Protein AF-A0A8K0G453-F1 (afdb_monomer_lite)

pLDDT: mean 75.61, std 11.07, range [51.28, 89.5]

InterPro domains:
  IPR029526 PiggyBac transposable element-derived protein [PF13843] (15-76)

Foldseek 3Di:
DVPVVVVVVVLCVVQVVDDPLLSVQCVVCVVVFPVPDEAEDEQVNDDPVSCVVSVVSVHWYKYFHDQPPPPDDVPDDRGMDTD

Sequence (83 aa):
MQENARKDVEVSKKYKNLGLGARVVLQLTEQEWEKYGIVFFDNYFTLLLLLEKLKVEKTLACGTIRQDMKSCPKHMAPDIMYL

Structure (mmCIF, N/CA/C/O backbone):
data_AF-A0A8K0G453-F1
#
_entry.id   AF-A0A8K0G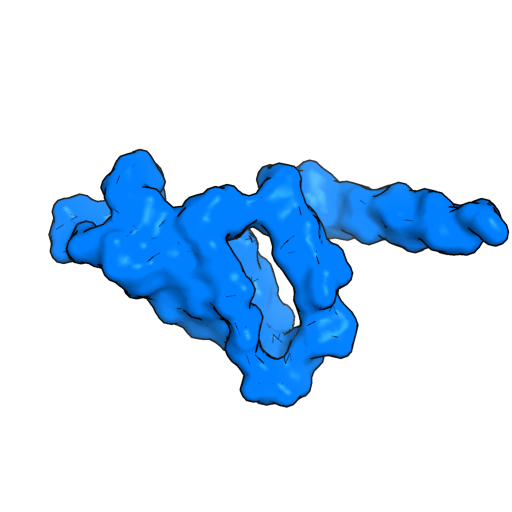453-F1
#
loop_
_atom_site.group_PDB
_atom_site.id
_atom_site.type_symbol
_atom_site.label_atom_id
_atom_site.label_alt_id
_atom_site.label_comp_id
_atom_site.label_asym_id
_atom_site.label_entity_id
_atom_site.label_seq_id
_atom_site.pdbx_PDB_ins_code
_atom_site.Cartn_x
_atom_site.Cartn_y
_atom_site.Cartn_z
_atom_site.occupancy
_atom_site.B_iso_or_equiv
_atom_site.auth_seq_id
_atom_site.auth_comp_id
_atom_site.auth_asym_id
_atom_site.auth_atom_id
_atom_site.pdbx_PDB_model_num
ATOM 1 N N . MET A 1 1 ? -27.219 -12.470 -4.981 1.00 51.28 1 MET A N 1
ATOM 2 C CA . MET A 1 1 ? -26.256 -12.429 -6.113 1.00 51.28 1 MET A CA 1
ATOM 3 C C . MET A 1 1 ? -25.985 -11.016 -6.651 1.00 51.28 1 MET A C 1
ATOM 5 O O . MET A 1 1 ? -24.854 -10.770 -7.034 1.00 51.28 1 MET A O 1
ATOM 9 N N . GLN A 1 2 ? -26.940 -10.070 -6.660 1.00 54.91 2 GLN A N 1
ATOM 10 C CA . GLN A 1 2 ? -26.715 -8.710 -7.210 1.00 54.91 2 GLN A CA 1
ATOM 11 C C . GLN A 1 2 ? -25.857 -7.767 -6.335 1.00 54.91 2 GLN A C 1
ATOM 13 O O . GLN A 1 2 ? -25.340 -6.772 -6.834 1.00 54.91 2 GLN A O 1
ATOM 18 N N . GLU A 1 3 ? -25.698 -8.060 -5.044 1.00 57.09 3 GLU A N 1
ATOM 19 C CA . GLU A 1 3 ? -25.043 -7.162 -4.081 1.00 57.09 3 GLU A CA 1
ATOM 20 C C . GLU A 1 3 ? -23.507 -7.177 -4.171 1.00 57.09 3 GLU A C 1
ATOM 22 O O . GLU A 1 3 ? -22.881 -6.122 -4.080 1.00 57.09 3 GLU A O 1
ATOM 27 N N . ASN A 1 4 ? -22.906 -8.337 -4.468 1.00 58.25 4 ASN A N 1
ATOM 28 C CA . ASN A 1 4 ? -21.462 -8.445 -4.719 1.00 58.25 4 ASN A CA 1
ATOM 29 C C . ASN A 1 4 ? -21.055 -7.687 -5.986 1.00 58.25 4 ASN A C 1
ATOM 31 O O . ASN A 1 4 ? -20.165 -6.849 -5.931 1.00 58.25 4 ASN A O 1
ATOM 35 N N . ALA A 1 5 ? -21.791 -7.866 -7.088 1.00 58.53 5 ALA A N 1
ATOM 36 C CA . ALA A 1 5 ? -21.490 -7.183 -8.347 1.00 58.53 5 ALA A CA 1
ATOM 37 C C . ALA A 1 5 ? -21.549 -5.647 -8.228 1.00 58.53 5 ALA A C 1
ATOM 39 O O . ALA A 1 5 ? -20.793 -4.943 -8.894 1.00 58.53 5 ALA A O 1
ATOM 40 N N . ARG A 1 6 ? -22.426 -5.104 -7.369 1.00 61.03 6 ARG A N 1
ATOM 41 C CA . ARG A 1 6 ? -22.481 -3.657 -7.100 1.00 61.03 6 ARG A CA 1
ATOM 42 C C . ARG A 1 6 ? -21.255 -3.171 -6.328 1.00 61.03 6 ARG A C 1
ATOM 44 O O . ARG A 1 6 ? -20.668 -2.174 -6.741 1.00 61.03 6 ARG A O 1
ATOM 51 N N . LYS A 1 7 ? -20.839 -3.894 -5.281 1.00 60.34 7 LYS A N 1
ATOM 52 C CA . LYS A 1 7 ? -19.604 -3.596 -4.537 1.00 60.34 7 LYS A CA 1
ATOM 53 C C . LYS A 1 7 ? -18.373 -3.680 -5.440 1.00 60.34 7 LYS A C 1
ATOM 55 O O . LYS A 1 7 ? -17.564 -2.759 -5.442 1.00 60.34 7 LYS A O 1
ATOM 60 N N . ASP A 1 8 ? -18.278 -4.701 -6.286 1.00 61.34 8 ASP A N 1
ATOM 61 C CA . ASP A 1 8 ? -17.153 -4.870 -7.215 1.00 61.34 8 ASP A CA 1
ATOM 62 C C . ASP A 1 8 ? -17.046 -3.702 -8.212 1.00 61.34 8 ASP A C 1
ATOM 64 O O . ASP A 1 8 ? -15.957 -3.186 -8.480 1.00 61.34 8 ASP A O 1
ATOM 68 N N . VAL A 1 9 ? -18.186 -3.229 -8.731 1.00 62.50 9 VAL A N 1
ATOM 69 C CA . VAL A 1 9 ? -18.255 -2.078 -9.648 1.00 62.50 9 VAL A CA 1
ATOM 70 C C . VAL A 1 9 ? -17.920 -0.760 -8.943 1.00 62.50 9 VAL A C 1
ATOM 72 O O . VAL A 1 9 ? -17.278 0.110 -9.534 1.00 62.50 9 VAL A O 1
ATOM 75 N N . GLU A 1 10 ? -18.339 -0.585 -7.695 1.00 63.91 10 GLU A N 1
ATOM 76 C CA . GLU A 1 10 ? -18.083 0.629 -6.918 1.00 63.91 10 GLU A CA 1
ATOM 77 C C . GLU A 1 10 ? -16.614 0.732 -6.484 1.00 63.91 10 GLU A C 1
ATOM 79 O O . GLU A 1 10 ? -15.980 1.776 -6.659 1.00 63.91 10 GLU A O 1
ATOM 84 N N . VAL A 1 11 ? -16.015 -0.378 -6.051 1.00 61.00 11 VAL A N 1
ATOM 85 C CA . VAL A 1 11 ? -14.592 -0.424 -5.696 1.00 61.00 11 VAL A CA 1
ATOM 86 C C . VAL A 1 11 ? -13.697 -0.313 -6.941 1.00 61.00 11 VAL A C 1
ATOM 88 O O . VAL A 1 11 ? -12.670 0.370 -6.915 1.00 61.00 11 VAL A O 1
ATOM 91 N N . SER A 1 12 ? -14.133 -0.863 -8.081 1.00 65.12 12 SER A N 1
ATOM 92 C CA . SER A 1 12 ? -13.513 -0.621 -9.395 1.00 65.12 12 SER A CA 1
ATOM 93 C C . SER A 1 12 ? -13.450 0.873 -9.750 1.00 65.12 12 SER A C 1
ATOM 95 O O . SER A 1 12 ? -12.453 1.342 -10.307 1.00 65.12 12 SER A O 1
ATOM 97 N N . LYS A 1 13 ? -14.471 1.659 -9.377 1.00 71.31 13 LYS A N 1
ATOM 98 C CA . LYS A 1 13 ? -14.455 3.119 -9.559 1.00 71.31 13 LYS A CA 1
ATOM 99 C C . LYS A 1 13 ? -13.518 3.821 -8.576 1.00 71.31 13 LYS A C 1
ATOM 101 O O . LYS A 1 13 ? -12.841 4.761 -8.989 1.00 71.31 13 LYS A O 1
ATOM 106 N N . LYS A 1 14 ? -13.437 3.359 -7.322 1.00 76.12 14 LYS A N 1
ATOM 107 C CA . LYS A 1 14 ? -12.609 3.966 -6.263 1.00 76.12 14 LYS A CA 1
ATOM 108 C C . LYS A 1 14 ? -11.124 4.049 -6.635 1.00 76.12 14 LYS A C 1
ATOM 110 O O . LYS A 1 14 ? -10.473 5.052 -6.355 1.00 76.12 14 LYS A O 1
ATOM 115 N N . TYR A 1 15 ? -10.607 3.032 -7.322 1.00 79.69 15 TYR A N 1
ATOM 116 C CA . TYR A 1 15 ? -9.190 2.933 -7.695 1.00 79.69 15 TYR A CA 1
ATOM 117 C C . TYR A 1 15 ? -8.959 2.958 -9.209 1.00 79.69 15 TYR A C 1
ATOM 119 O O . TYR A 1 15 ? -7.930 2.492 -9.696 1.00 79.69 15 TYR A O 1
ATOM 127 N N . LYS A 1 16 ? -9.907 3.502 -9.983 1.00 75.75 16 LYS A N 1
ATOM 128 C CA . LYS A 1 16 ? -9.909 3.422 -11.454 1.00 75.75 16 LYS A CA 1
ATOM 129 C C . LYS A 1 16 ? -8.653 4.009 -12.113 1.00 75.75 16 LYS A C 1
ATOM 131 O O . LYS A 1 16 ? -8.253 3.538 -13.175 1.00 75.75 16 LYS A O 1
ATOM 136 N N . ASN A 1 17 ? -8.020 4.984 -11.458 1.00 79.81 17 ASN A N 1
ATOM 137 C CA . ASN A 1 17 ? -6.803 5.658 -11.928 1.00 79.81 17 ASN A CA 1
ATOM 138 C C . ASN A 1 17 ? -5.511 4.875 -11.632 1.00 79.81 17 ASN A C 1
ATOM 140 O O . ASN A 1 17 ? -4.437 5.285 -12.062 1.00 79.81 17 ASN A O 1
ATOM 144 N N . LEU A 1 18 ? -5.598 3.760 -10.903 1.00 80.12 18 LEU A N 1
ATOM 145 C CA . LEU A 1 18 ? -4.467 2.890 -10.596 1.00 80.12 18 LEU A CA 1
ATOM 146 C C . LEU A 1 18 ? -4.422 1.691 -11.551 1.00 80.12 18 LEU A C 1
ATOM 148 O O . LEU A 1 18 ? -5.448 1.245 -12.075 1.00 80.12 18 LEU A O 1
ATOM 152 N N . GLY A 1 19 ? -3.217 1.157 -11.767 1.00 81.25 19 GLY A N 1
ATOM 153 C CA . GLY A 1 19 ? -3.003 -0.056 -12.559 1.00 81.25 19 GLY A CA 1
ATOM 154 C C . GLY A 1 19 ? -3.698 -1.281 -11.955 1.00 81.25 19 GLY A C 1
ATOM 155 O O . GLY A 1 19 ? -4.014 -1.306 -10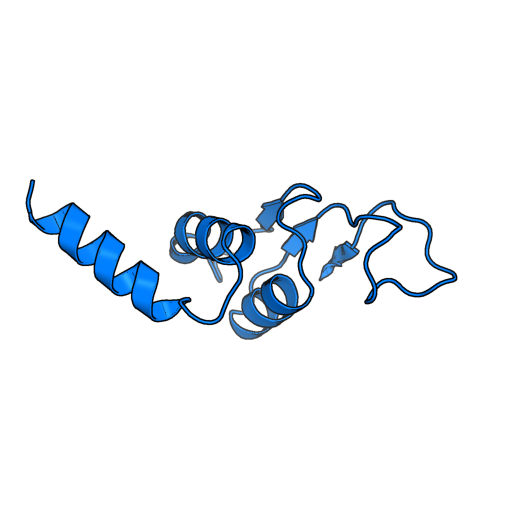.767 1.00 81.25 19 GLY A O 1
ATOM 156 N N . LEU A 1 20 ? -3.925 -2.315 -12.775 1.00 83.00 20 LEU A N 1
ATOM 157 C CA . LEU A 1 20 ? -4.671 -3.517 -12.374 1.00 83.00 20 LEU A CA 1
ATOM 158 C C . LEU A 1 20 ? -4.123 -4.150 -11.088 1.00 83.00 20 LEU A C 1
ATOM 160 O O . LEU A 1 20 ? -4.901 -4.416 -10.178 1.00 83.00 20 LEU A O 1
ATOM 164 N N . GLY A 1 21 ? -2.802 -4.326 -10.998 1.00 82.56 21 GLY A N 1
ATOM 165 C CA . GLY A 1 21 ? -2.165 -4.912 -9.820 1.00 82.56 21 GLY A CA 1
ATOM 166 C C . GLY A 1 21 ? -2.440 -4.116 -8.541 1.00 82.56 21 GLY A C 1
ATOM 167 O O . GLY A 1 21 ? -2.901 -4.678 -7.551 1.00 82.56 21 GLY A O 1
ATOM 168 N N . ALA A 1 22 ? -2.262 -2.794 -8.584 1.00 84.00 22 ALA A N 1
ATOM 169 C CA . ALA A 1 22 ? -2.537 -1.930 -7.440 1.00 84.00 22 ALA A CA 1
ATOM 170 C C . ALA A 1 22 ? -4.008 -2.004 -6.998 1.00 84.00 22 ALA A C 1
ATOM 172 O O . ALA A 1 22 ? -4.283 -2.074 -5.805 1.00 84.00 22 ALA A O 1
ATOM 173 N N . ARG A 1 23 ? -4.961 -2.054 -7.940 1.00 87.75 23 ARG A N 1
ATOM 174 C CA . ARG A 1 23 ? -6.388 -2.197 -7.602 1.00 87.75 23 ARG A CA 1
ATOM 175 C C . ARG A 1 23 ? -6.678 -3.488 -6.845 1.00 87.75 23 ARG A C 1
ATOM 177 O O . ARG A 1 23 ? -7.391 -3.439 -5.851 1.00 87.75 23 ARG A O 1
ATOM 184 N N . VAL A 1 24 ? -6.111 -4.607 -7.296 1.00 87.25 24 VAL A N 1
ATOM 185 C CA . VAL A 1 24 ? -6.300 -5.915 -6.652 1.00 87.25 24 VAL A CA 1
ATOM 186 C C . VAL A 1 24 ? -5.759 -5.899 -5.223 1.00 87.25 24 VAL A C 1
ATOM 188 O O . VAL A 1 24 ? -6.468 -6.304 -4.307 1.00 87.25 24 VAL A O 1
ATOM 191 N N . VAL A 1 25 ? -4.547 -5.376 -5.006 1.00 88.06 25 VAL A N 1
ATOM 192 C CA . VAL A 1 25 ? -3.970 -5.297 -3.652 1.00 88.06 25 VAL A CA 1
ATOM 193 C C . VAL A 1 25 ? -4.830 -4.431 -2.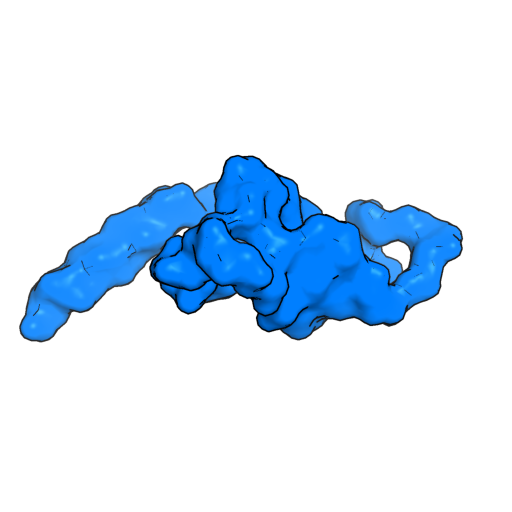738 1.00 88.06 25 VAL A C 1
ATOM 195 O O . VAL A 1 25 ? -5.150 -4.853 -1.629 1.00 88.06 25 VAL A O 1
ATOM 198 N N . LEU A 1 26 ? -5.253 -3.248 -3.194 1.00 89.00 26 LEU A N 1
ATOM 199 C CA . LEU A 1 26 ? -6.075 -2.360 -2.372 1.00 89.00 26 LEU A CA 1
ATOM 200 C C . LEU A 1 26 ? -7.421 -3.012 -2.026 1.00 89.00 26 LEU A C 1
ATOM 202 O O . LEU A 1 26 ? -7.813 -3.000 -0.869 1.00 89.00 26 LEU A O 1
ATOM 206 N N . GLN A 1 27 ? -8.071 -3.666 -2.991 1.00 88.06 27 GLN A N 1
ATOM 207 C CA . GLN A 1 27 ? -9.329 -4.391 -2.774 1.00 88.06 27 GLN A CA 1
ATOM 208 C C . GLN A 1 27 ? -9.225 -5.496 -1.725 1.00 88.06 27 GLN A C 1
ATOM 210 O O . GLN A 1 27 ? -10.128 -5.654 -0.909 1.00 88.06 27 GLN A O 1
ATOM 215 N N . LEU A 1 28 ? -8.140 -6.270 -1.756 1.00 88.62 28 LEU A N 1
ATOM 216 C CA . LEU A 1 28 ? -7.953 -7.393 -0.841 1.00 88.62 28 LEU A CA 1
ATOM 217 C C . LEU A 1 28 ? -7.548 -6.952 0.567 1.00 88.62 28 LEU A C 1
ATOM 219 O O . LEU A 1 28 ? -7.780 -7.686 1.521 1.00 88.62 28 LEU A O 1
ATOM 223 N N . THR A 1 29 ? -6.921 -5.782 0.693 1.00 88.81 29 THR A N 1
ATOM 224 C CA . THR A 1 29 ? -6.268 -5.362 1.942 1.00 88.81 29 THR A CA 1
ATOM 225 C C . THR A 1 29 ? -7.010 -4.252 2.667 1.00 88.81 29 THR A C 1
ATOM 227 O O . THR A 1 29 ? -6.774 -4.075 3.854 1.00 88.81 29 THR A O 1
ATOM 230 N N . GLU A 1 30 ? -7.931 -3.548 2.002 1.00 89.50 30 GLU A N 1
ATOM 231 C CA . GLU A 1 30 ? -8.662 -2.395 2.545 1.00 89.50 30 GLU A CA 1
ATOM 232 C C . GLU A 1 30 ? -9.314 -2.663 3.905 1.00 89.50 30 GLU A C 1
ATOM 234 O O . GLU A 1 30 ? -9.295 -1.809 4.786 1.00 89.50 30 GLU A O 1
ATOM 239 N N . GLN A 1 31 ? -9.855 -3.864 4.106 1.00 88.12 31 GLN A N 1
ATOM 240 C CA . GLN A 1 31 ? -10.499 -4.230 5.368 1.00 88.12 31 GLN A CA 1
ATOM 241 C C . GLN A 1 31 ? -9.514 -4.411 6.529 1.00 88.12 31 GLN A C 1
ATOM 243 O O . GLN A 1 31 ? -9.942 -4.427 7.681 1.00 88.12 31 GLN A O 1
ATOM 248 N N . GLU A 1 32 ? -8.221 -4.539 6.239 1.00 86.56 32 GLU A N 1
ATOM 249 C CA . GLU A 1 32 ? -7.142 -4.805 7.194 1.00 86.56 32 GLU A CA 1
ATOM 250 C C . GLU A 1 32 ? -6.218 -3.597 7.417 1.00 86.56 32 GLU A C 1
ATOM 252 O O . GLU A 1 32 ? -5.253 -3.684 8.179 1.00 86.56 32 GLU A O 1
ATOM 257 N N . TRP A 1 33 ? -6.513 -2.457 6.789 1.00 89.31 33 TRP A N 1
ATOM 258 C CA . TRP A 1 33 ? -5.755 -1.220 6.977 1.00 89.31 33 TRP A CA 1
ATOM 259 C C . TRP A 1 33 ? -5.891 -0.663 8.397 1.00 89.31 33 TRP A C 1
ATOM 261 O O . TRP A 1 33 ? -6.869 -0.922 9.095 1.00 89.31 33 TRP A O 1
ATOM 271 N N . GLU A 1 34 ? -4.875 0.086 8.831 1.00 83.38 34 GLU A N 1
ATOM 272 C CA . GLU A 1 34 ? -4.761 0.699 10.169 1.00 83.38 34 GLU A CA 1
ATOM 273 C C . GLU A 1 34 ? -4.777 -0.282 11.368 1.00 83.38 34 GLU A C 1
ATOM 275 O O . GLU A 1 34 ? -4.695 0.145 12.518 1.00 83.38 34 GLU A O 1
ATOM 280 N N . LYS A 1 35 ? -4.801 -1.604 11.142 1.00 84.75 35 LYS A N 1
ATOM 281 C CA . LYS A 1 35 ? -4.801 -2.635 12.203 1.00 84.75 35 LYS A CA 1
ATOM 282 C C . LYS A 1 35 ? -3.401 -3.082 12.652 1.00 84.75 35 LYS A C 1
ATOM 284 O O . LYS A 1 35 ? -3.234 -4.210 13.108 1.00 84.75 35 LYS A O 1
ATOM 289 N N . TYR A 1 36 ? -2.384 -2.230 12.505 1.00 76.88 36 TYR A N 1
ATOM 290 C CA . TYR A 1 36 ? -0.968 -2.548 12.783 1.00 76.88 36 TYR A CA 1
ATOM 291 C C . TYR A 1 36 ? -0.382 -3.715 11.957 1.00 76.88 36 TYR A C 1
ATOM 293 O O . TYR A 1 36 ? 0.681 -4.239 12.287 1.00 76.88 36 TYR A O 1
ATOM 301 N N . GLY A 1 37 ? -1.058 -4.123 10.879 1.00 79.69 37 GLY A N 1
ATOM 302 C CA . GLY A 1 37 ? -0.577 -5.144 9.950 1.00 79.69 37 GLY A CA 1
ATOM 303 C C . GLY A 1 37 ? 0.426 -4.596 8.933 1.00 79.69 37 GLY A C 1
ATOM 304 O O . GLY A 1 37 ? 0.438 -3.402 8.631 1.00 79.69 37 GLY A O 1
ATOM 305 N N . ILE A 1 38 ? 1.249 -5.492 8.382 1.00 86.00 38 ILE A N 1
ATOM 306 C CA . ILE A 1 38 ? 2.125 -5.204 7.241 1.00 86.00 38 ILE A CA 1
ATOM 307 C C . ILE A 1 38 ? 1.573 -5.955 6.035 1.00 86.00 38 ILE A C 1
ATOM 309 O O . ILE A 1 38 ? 1.394 -7.174 6.081 1.00 86.00 38 ILE A O 1
ATOM 313 N N . VAL A 1 39 ? 1.311 -5.233 4.951 1.00 87.12 39 VAL A N 1
ATOM 314 C CA . VAL A 1 39 ? 0.879 -5.833 3.692 1.00 87.12 39 VAL A CA 1
ATOM 315 C C . VAL A 1 39 ? 2.112 -6.262 2.902 1.00 87.12 39 VAL A C 1
ATOM 317 O O . VAL A 1 39 ? 2.922 -5.423 2.513 1.00 87.12 39 VAL A O 1
ATOM 320 N N . PHE A 1 40 ? 2.230 -7.563 2.636 1.00 84.56 40 PHE A N 1
ATOM 321 C CA . PHE A 1 40 ? 3.281 -8.122 1.785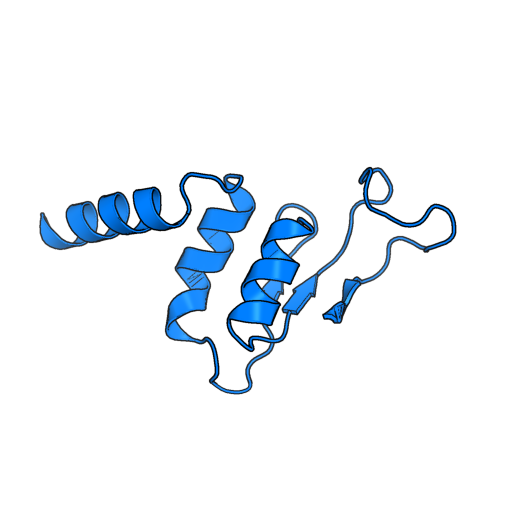 1.00 84.56 40 PHE A CA 1
ATOM 322 C C . PHE A 1 40 ? 2.739 -8.436 0.389 1.00 84.56 40 PHE A C 1
ATOM 324 O O . PHE A 1 40 ? 1.691 -9.072 0.262 1.00 84.56 40 PHE A O 1
ATOM 331 N N . PHE A 1 41 ? 3.446 -8.022 -0.662 1.00 84.69 41 PHE A N 1
ATOM 332 C CA . PHE A 1 41 ? 3.086 -8.337 -2.049 1.00 84.69 41 PHE A CA 1
ATOM 333 C C . PHE A 1 41 ? 4.309 -8.562 -2.944 1.00 84.69 41 PHE A C 1
ATOM 335 O O . PHE A 1 41 ? 5.401 -8.059 -2.690 1.00 84.69 41 PHE A O 1
ATOM 342 N N . ASP A 1 42 ? 4.108 -9.342 -4.005 1.00 77.50 42 ASP A N 1
ATOM 343 C CA . ASP A 1 42 ? 5.155 -9.697 -4.966 1.00 77.50 42 ASP A CA 1
ATOM 344 C C . ASP A 1 42 ? 5.386 -8.591 -6.020 1.00 77.50 42 ASP A C 1
ATOM 346 O O . ASP A 1 42 ? 4.535 -7.724 -6.246 1.00 77.50 42 ASP A O 1
ATOM 350 N N . ASN A 1 43 ? 6.522 -8.663 -6.715 1.00 69.31 43 ASN A N 1
ATOM 351 C CA . ASN A 1 43 ? 7.071 -7.694 -7.670 1.00 69.31 43 ASN A CA 1
ATOM 352 C C . ASN A 1 43 ? 6.132 -7.271 -8.808 1.00 69.31 43 ASN A C 1
ATOM 354 O O . ASN A 1 43 ? 6.328 -6.213 -9.409 1.00 69.31 43 ASN A O 1
ATOM 358 N N . TYR A 1 44 ? 5.114 -8.076 -9.106 1.00 66.69 44 TYR A N 1
ATOM 359 C CA . TYR A 1 44 ? 4.095 -7.782 -10.103 1.00 66.69 44 TYR A CA 1
ATOM 360 C C . TYR A 1 44 ? 3.170 -6.638 -9.663 1.00 66.69 44 TYR A C 1
ATOM 362 O O . TYR A 1 44 ? 2.646 -5.893 -10.493 1.00 66.69 44 TYR A O 1
ATOM 370 N N . PHE A 1 45 ? 2.976 -6.488 -8.354 1.00 63.47 45 PHE A N 1
ATOM 371 C CA . PHE A 1 45 ? 2.047 -5.531 -7.764 1.00 63.47 45 PHE A CA 1
ATOM 372 C C . PHE A 1 45 ? 2.743 -4.268 -7.250 1.00 63.47 45 PHE A C 1
ATOM 374 O O . PHE A 1 45 ? 2.085 -3.244 -7.056 1.00 63.47 45 PHE A O 1
ATOM 381 N N . THR A 1 46 ? 4.064 -4.320 -7.070 1.00 64.31 46 THR A N 1
ATOM 382 C CA . THR A 1 46 ? 4.863 -3.224 -6.525 1.00 64.31 46 THR A CA 1
ATOM 383 C C . THR A 1 46 ? 4.939 -2.063 -7.514 1.00 64.31 46 THR A C 1
ATOM 385 O O . THR A 1 46 ? 5.709 -2.070 -8.470 1.00 64.31 46 THR A O 1
ATOM 388 N N . LEU A 1 47 ? 4.126 -1.037 -7.277 1.00 72.12 47 LEU A N 1
ATOM 389 C CA . LEU A 1 47 ? 4.181 0.256 -7.955 1.00 72.12 47 LEU A CA 1
ATOM 390 C C . LEU A 1 47 ? 4.329 1.348 -6.901 1.00 72.12 47 LEU A C 1
ATOM 392 O O . LEU A 1 47 ? 3.685 1.287 -5.856 1.00 72.12 47 LEU A O 1
ATOM 396 N N . LEU A 1 48 ? 5.112 2.386 -7.201 1.00 77.31 48 LEU A N 1
ATOM 397 C CA . LEU A 1 48 ? 5.315 3.511 -6.282 1.00 77.31 48 LEU A CA 1
ATOM 398 C C . LEU A 1 48 ? 3.980 4.121 -5.812 1.00 77.31 48 LEU A C 1
ATOM 400 O O . LEU A 1 48 ? 3.791 4.349 -4.624 1.00 77.31 48 LEU A O 1
ATOM 404 N N . LEU A 1 49 ? 3.013 4.263 -6.725 1.00 80.50 49 LEU A N 1
ATOM 405 C CA . LEU A 1 49 ? 1.674 4.783 -6.420 1.00 80.50 49 LEU A CA 1
ATOM 406 C C . LEU A 1 49 ? 0.882 3.908 -5.430 1.00 80.50 49 LEU A C 1
ATOM 408 O O . LEU A 1 49 ? 0.058 4.427 -4.680 1.00 80.50 49 LEU A O 1
ATOM 412 N N . LEU A 1 50 ? 1.101 2.587 -5.427 1.00 84.81 50 LEU A N 1
ATOM 413 C CA . LEU A 1 50 ? 0.468 1.680 -4.463 1.00 84.81 50 LEU A CA 1
ATOM 414 C C . LEU A 1 50 ? 1.026 1.930 -3.058 1.00 84.81 50 LEU A C 1
ATOM 416 O O . LEU A 1 50 ? 0.259 2.058 -2.107 1.00 84.81 50 LEU A O 1
ATOM 420 N N . LEU A 1 51 ? 2.349 2.048 -2.949 1.00 85.31 51 LEU A N 1
ATOM 421 C CA . LEU A 1 51 ? 3.039 2.324 -1.690 1.00 85.31 51 LEU A CA 1
ATOM 422 C C . LEU A 1 51 ? 2.660 3.701 -1.133 1.00 85.31 51 LEU A C 1
ATOM 424 O O . LEU A 1 51 ? 2.291 3.809 0.032 1.00 85.31 51 LEU A O 1
ATOM 428 N N . GLU A 1 52 ? 2.661 4.743 -1.967 1.00 85.62 52 GLU A N 1
ATOM 429 C CA . GLU A 1 52 ? 2.206 6.083 -1.574 1.00 85.62 52 GLU A CA 1
ATOM 430 C C . GLU A 1 52 ? 0.770 6.064 -1.047 1.00 85.62 52 GLU A C 1
ATOM 432 O O . GLU A 1 52 ? 0.472 6.701 -0.034 1.00 85.62 52 GLU A O 1
ATOM 437 N N . LYS A 1 53 ? -0.117 5.299 -1.695 1.00 87.56 53 LYS A N 1
ATOM 438 C CA . LYS A 1 53 ? -1.500 5.163 -1.245 1.00 87.56 53 LYS A CA 1
ATOM 439 C C . LYS A 1 53 ? -1.584 4.479 0.119 1.00 87.56 53 LYS A C 1
ATOM 441 O O . LYS A 1 53 ? -2.249 5.013 0.998 1.00 87.56 53 LYS A O 1
ATOM 446 N N . LEU A 1 54 ? -0.897 3.352 0.310 1.00 87.19 54 LEU A N 1
ATOM 447 C CA . LEU A 1 54 ? -0.879 2.629 1.590 1.00 87.19 54 LEU A CA 1
ATOM 448 C C . LEU A 1 54 ? -0.291 3.489 2.721 1.00 87.19 54 LEU A C 1
ATOM 450 O O . LEU A 1 54 ? -0.829 3.488 3.825 1.00 87.19 54 LEU A O 1
ATOM 454 N N . LYS A 1 55 ? 0.714 4.324 2.424 1.00 87.00 55 LYS A N 1
ATOM 455 C CA . LYS A 1 55 ? 1.264 5.305 3.374 1.00 87.00 55 LYS A CA 1
ATOM 456 C C . LYS A 1 55 ? 0.227 6.307 3.865 1.00 87.00 55 LYS A C 1
ATOM 458 O O . LYS A 1 55 ? 0.164 6.590 5.059 1.00 87.00 55 LYS A O 1
ATOM 463 N N . VAL A 1 56 ? -0.550 6.878 2.939 1.00 88.38 56 VAL A N 1
ATOM 464 C CA . VAL A 1 56 ? -1.619 7.839 3.260 1.00 88.38 56 VAL A CA 1
ATOM 465 C C . VAL A 1 56 ? -2.675 7.182 4.148 1.00 88.38 56 VAL A C 1
ATOM 467 O O . VAL A 1 56 ? -3.145 7.804 5.094 1.00 88.38 56 VAL A O 1
ATOM 470 N N . GLU A 1 57 ? -2.974 5.911 3.887 1.00 88.25 57 GLU A N 1
ATOM 471 C CA . GLU A 1 57 ? -3.915 5.081 4.651 1.00 88.25 57 GLU A CA 1
ATOM 472 C C . GLU A 1 57 ? -3.252 4.403 5.872 1.00 88.25 57 GLU A C 1
ATOM 474 O O . GLU A 1 57 ? -3.721 3.372 6.352 1.00 88.25 57 GLU A O 1
ATOM 479 N N . LYS A 1 58 ? -2.113 4.946 6.342 1.00 87.44 58 LYS A N 1
ATOM 480 C CA . LYS A 1 58 ? -1.356 4.515 7.536 1.00 87.44 58 LYS A CA 1
ATOM 481 C C . LYS A 1 58 ? -1.129 3.003 7.628 1.00 87.44 58 LYS A C 1
ATOM 483 O O . LYS A 1 58 ? -1.150 2.416 8.709 1.00 87.44 58 LYS A O 1
ATOM 488 N N . THR A 1 59 ? -0.901 2.377 6.484 1.00 89.38 59 THR A N 1
ATOM 489 C CA . THR A 1 59 ? -0.714 0.937 6.365 1.00 89.38 59 THR A CA 1
ATOM 490 C C . THR A 1 59 ? 0.704 0.657 5.898 1.00 89.38 59 THR A C 1
ATOM 492 O O . THR A 1 59 ? 1.127 1.145 4.850 1.00 89.38 59 THR A O 1
ATOM 495 N N . LEU A 1 60 ? 1.437 -0.124 6.693 1.00 86.69 60 LEU A N 1
ATOM 496 C CA . LEU A 1 60 ? 2.797 -0.536 6.361 1.00 86.69 60 LEU A CA 1
ATOM 497 C C . LEU A 1 60 ? 2.769 -1.530 5.206 1.00 86.69 60 LEU A C 1
ATOM 499 O O . LEU A 1 60 ? 1.896 -2.402 5.134 1.00 86.69 60 LEU A O 1
ATOM 503 N N . ALA A 1 61 ? 3.743 -1.412 4.314 1.00 86.81 61 ALA A N 1
ATOM 504 C CA . ALA A 1 61 ? 3.784 -2.212 3.105 1.00 86.81 61 ALA A CA 1
ATOM 505 C C . ALA A 1 61 ? 5.209 -2.648 2.774 1.00 86.81 61 ALA A C 1
ATOM 507 O O . ALA A 1 61 ? 6.169 -1.889 2.902 1.00 86.81 61 ALA A O 1
ATOM 508 N N . CYS A 1 62 ? 5.342 -3.885 2.311 1.00 84.31 62 CYS A N 1
ATOM 509 C CA . CYS A 1 62 ? 6.609 -4.449 1.886 1.00 84.31 62 CYS A CA 1
ATOM 510 C C . CYS A 1 62 ? 6.415 -5.266 0.611 1.00 84.31 62 CYS A C 1
ATOM 512 O O . CYS A 1 62 ? 5.459 -6.030 0.475 1.00 84.31 62 CYS A O 1
ATOM 514 N N . GLY A 1 63 ? 7.341 -5.120 -0.327 1.00 79.88 63 GLY A N 1
ATOM 515 C CA . GLY A 1 63 ? 7.328 -5.926 -1.533 1.00 79.88 63 GLY A CA 1
ATOM 516 C C . GLY A 1 63 ? 8.674 -5.966 -2.226 1.00 79.88 63 GLY A C 1
ATOM 517 O O . GLY A 1 63 ? 9.582 -5.179 -1.948 1.00 79.88 63 GLY A O 1
ATOM 518 N N . THR A 1 64 ? 8.800 -6.898 -3.158 1.00 78.69 64 THR A N 1
ATOM 519 C CA . THR A 1 64 ? 9.966 -6.983 -4.038 1.00 78.69 64 THR A CA 1
ATOM 520 C C . THR A 1 64 ? 9.800 -5.992 -5.189 1.00 78.69 64 THR A C 1
ATOM 522 O O . THR A 1 64 ? 8.684 -5.692 -5.616 1.00 78.69 64 THR A O 1
ATOM 525 N N . ILE A 1 65 ? 10.895 -5.427 -5.693 1.00 73.88 65 ILE A N 1
ATOM 526 C CA . ILE A 1 65 ? 10.867 -4.477 -6.814 1.00 73.88 65 ILE A CA 1
ATOM 527 C C . ILE A 1 65 ? 11.559 -5.072 -8.019 1.00 73.88 65 ILE A C 1
ATOM 529 O O . ILE A 1 65 ? 12.578 -5.748 -7.904 1.00 73.88 65 ILE A O 1
ATOM 533 N N . ARG A 1 66 ? 11.031 -4.778 -9.204 1.00 72.25 66 ARG A N 1
ATOM 534 C CA . ARG A 1 66 ? 11.746 -5.115 -10.425 1.00 72.25 66 ARG A CA 1
ATOM 535 C C . ARG A 1 66 ? 12.900 -4.145 -10.634 1.00 72.25 66 ARG A C 1
ATOM 537 O O . ARG 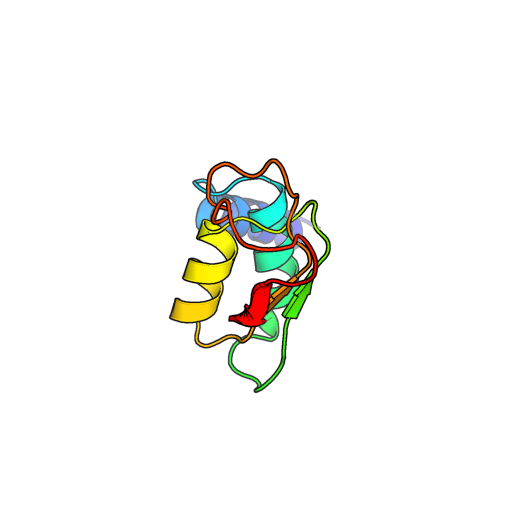A 1 66 ? 12.740 -2.930 -10.541 1.00 72.25 66 ARG A O 1
ATOM 544 N N . GLN A 1 67 ? 14.043 -4.711 -10.983 1.00 69.06 67 GLN A N 1
ATOM 545 C CA . GLN A 1 67 ? 15.294 -4.002 -11.235 1.00 69.06 67 GLN A CA 1
ATOM 546 C C . GLN A 1 67 ? 15.183 -3.008 -12.410 1.00 69.06 67 GLN A C 1
ATOM 548 O O . GLN A 1 67 ? 15.866 -1.990 -12.433 1.00 69.06 67 GLN A O 1
ATOM 553 N N . ASP A 1 68 ? 14.282 -3.276 -13.361 1.00 71.19 68 ASP A N 1
ATOM 554 C CA . A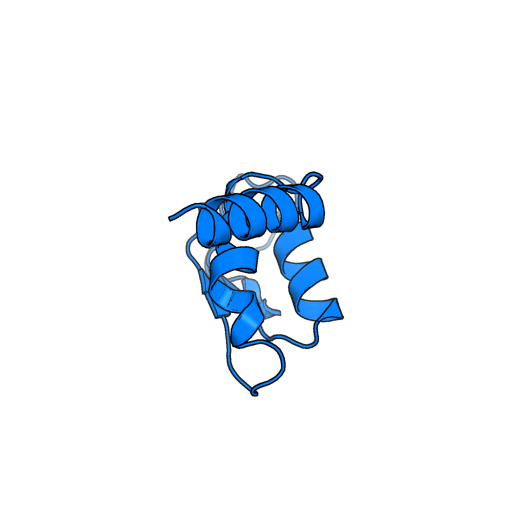SP A 1 68 ? 14.013 -2.453 -14.546 1.00 71.19 68 ASP A CA 1
ATOM 555 C C . ASP A 1 68 ? 12.932 -1.375 -14.331 1.00 71.19 68 ASP A C 1
ATOM 557 O O . ASP A 1 68 ? 12.560 -0.656 -15.264 1.00 71.19 68 ASP A O 1
ATOM 561 N N . MET A 1 69 ? 12.413 -1.232 -13.107 1.00 71.56 69 MET A N 1
ATOM 562 C CA . MET A 1 69 ? 11.413 -0.219 -12.792 1.00 71.56 69 MET A CA 1
ATOM 563 C C . MET A 1 69 ? 12.030 1.182 -12.898 1.00 71.56 69 MET A C 1
ATOM 565 O O . MET A 1 69 ? 12.993 1.503 -12.208 1.00 71.56 69 MET A O 1
ATOM 569 N N . LYS A 1 70 ? 11.436 2.059 -13.721 1.00 70.56 70 LYS A N 1
ATOM 570 C CA . LYS A 1 70 ? 11.935 3.431 -13.960 1.00 70.56 70 LYS A CA 1
ATOM 571 C C . LYS A 1 70 ? 12.124 4.267 -12.688 1.00 70.56 70 LYS A C 1
ATOM 573 O O . LYS A 1 70 ? 12.949 5.173 -12.683 1.00 70.56 70 LYS A O 1
ATOM 578 N N . SER A 1 71 ? 11.336 3.994 -11.650 1.00 69.38 71 SER A N 1
ATOM 579 C CA . SER A 1 71 ? 11.390 4.679 -10.354 1.00 69.38 71 SER A CA 1
ATOM 580 C C . SER A 1 71 ? 12.389 4.064 -9.369 1.00 69.38 71 SER A C 1
ATOM 582 O O . SER A 1 71 ? 12.538 4.593 -8.271 1.00 69.38 71 SER A O 1
ATOM 584 N N . CYS A 1 72 ? 13.067 2.968 -9.724 1.00 69.69 72 CYS A N 1
ATOM 585 C CA . CYS A 1 72 ? 14.105 2.379 -8.887 1.00 69.69 72 CYS A CA 1
ATOM 586 C C . CYS A 1 72 ? 15.385 3.238 -8.949 1.00 69.69 72 CYS A C 1
ATOM 588 O O . CYS A 1 72 ? 15.855 3.561 -10.049 1.00 69.69 72 CYS A O 1
ATOM 590 N N . PRO A 1 73 ? 15.977 3.625 -7.805 1.00 74.44 73 PRO A N 1
ATOM 591 C CA . PRO A 1 73 ? 17.267 4.301 -7.794 1.00 74.44 73 PRO A CA 1
ATOM 592 C C . PRO A 1 73 ? 18.340 3.421 -8.448 1.00 74.44 73 PRO A C 1
ATOM 594 O O . PRO A 1 73 ? 18.509 2.262 -8.089 1.00 74.44 73 PRO A O 1
ATOM 597 N N . LYS A 1 74 ? 19.124 3.985 -9.376 1.00 72.69 74 LYS A N 1
ATOM 598 C CA . LYS A 1 74 ? 20.132 3.243 -10.169 1.00 72.69 74 LYS A CA 1
ATOM 599 C C . LYS A 1 74 ? 21.226 2.542 -9.345 1.00 72.69 74 LYS A C 1
ATOM 601 O O . LYS A 1 74 ? 21.966 1.736 -9.892 1.00 72.69 74 LYS A O 1
ATOM 606 N N . HIS A 1 75 ? 21.360 2.889 -8.067 1.00 74.69 75 HIS A N 1
ATOM 607 C CA . HIS A 1 75 ? 22.349 2.349 -7.132 1.00 74.69 75 HIS A CA 1
ATOM 608 C C . HIS A 1 75 ? 21.728 1.429 -6.067 1.00 74.69 75 HIS A C 1
ATOM 610 O O . HIS A 1 75 ? 22.407 1.058 -5.114 1.00 74.69 75 HIS A O 1
ATOM 616 N N . MET A 1 76 ? 20.446 1.078 -6.200 1.00 66.44 76 MET A N 1
ATOM 617 C CA . MET A 1 76 ? 19.754 0.169 -5.290 1.00 66.44 76 MET A CA 1
ATOM 618 C C . MET A 1 76 ? 19.751 -1.248 -5.876 1.00 66.44 76 MET A C 1
ATOM 620 O O . MET A 1 76 ? 19.370 -1.447 -7.031 1.00 66.44 76 MET A O 1
ATOM 624 N N . ALA A 1 77 ? 20.182 -2.237 -5.089 1.00 61.41 77 ALA A N 1
ATOM 625 C CA . ALA A 1 77 ? 20.025 -3.644 -5.452 1.00 61.41 77 ALA A CA 1
ATOM 626 C C . ALA A 1 77 ? 18.531 -4.034 -5.384 1.00 61.41 77 ALA A C 1
ATOM 628 O O . ALA A 1 77 ? 17.824 -3.555 -4.492 1.00 61.41 77 ALA A O 1
ATOM 629 N N . PRO A 1 78 ? 18.015 -4.854 -6.316 1.00 59.50 78 PRO A N 1
ATOM 630 C CA . PRO A 1 78 ? 16.594 -5.196 -6.389 1.00 59.50 78 PRO A CA 1
ATOM 631 C C . PRO A 1 78 ? 16.223 -6.285 -5.380 1.00 59.50 78 PRO A C 1
ATOM 633 O O . PRO A 1 78 ? 15.880 -7.393 -5.771 1.00 59.50 78 PRO A O 1
ATOM 636 N N . ASP A 1 79 ? 16.289 -5.990 -4.091 1.00 57.22 79 ASP A N 1
ATOM 637 C CA . ASP A 1 79 ? 15.932 -7.001 -3.099 1.00 57.22 79 ASP A CA 1
ATOM 638 C C . ASP A 1 79 ? 14.559 -6.702 -2.505 1.00 57.22 79 ASP A C 1
ATOM 640 O O . ASP A 1 79 ? 13.609 -7.441 -2.759 1.00 57.22 79 ASP A O 1
ATOM 644 N N . ILE A 1 80 ? 14.395 -5.608 -1.756 1.00 59.78 80 ILE A N 1
ATOM 645 C CA . ILE A 1 80 ? 13.130 -5.318 -1.065 1.00 59.78 80 ILE A CA 1
ATOM 646 C C . ILE A 1 80 ? 12.921 -3.804 -0.937 1.00 59.78 80 ILE A C 1
ATOM 648 O O . ILE A 1 80 ? 13.853 -3.070 -0.607 1.00 59.78 80 ILE A O 1
ATOM 652 N N . MET A 1 81 ? 11.691 -3.333 -1.170 1.00 61.31 81 MET A N 1
ATOM 653 C CA . MET A 1 81 ? 11.264 -1.966 -0.864 1.00 61.31 81 MET A CA 1
ATOM 654 C C . MET A 1 81 ? 10.306 -1.989 0.334 1.00 61.31 81 MET A C 1
ATOM 656 O O . MET A 1 81 ? 9.290 -2.684 0.311 1.00 61.31 81 MET A O 1
ATOM 660 N N . TYR A 1 82 ? 10.655 -1.226 1.371 1.00 58.31 82 TYR A N 1
ATOM 661 C CA . TYR A 1 82 ? 9.882 -1.070 2.605 1.00 58.31 82 TYR A CA 1
ATOM 662 C C . TYR A 1 82 ? 9.294 0.335 2.685 1.00 58.31 82 TYR A C 1
ATOM 664 O O . TYR A 1 82 ? 9.971 1.304 2.320 1.00 58.31 82 TYR A O 1
ATOM 672 N N . LEU A 1 83 ? 8.066 0.442 3.194 1.00 56.75 83 LEU A N 1
ATOM 673 C CA . LEU A 1 83 ? 7.410 1.713 3.476 1.00 56.75 83 LEU A CA 1
ATOM 674 C C . LEU A 1 83 ? 6.579 1.671 4.762 1.00 56.75 83 LEU A C 1
ATOM 676 O O . LEU A 1 83 ? 5.872 0.658 4.981 1.00 56.75 83 LEU A O 1
#

Organism: Ignelater luminosus (NCBI:txid2038154)

Secondary structure (DSSP, 8-state):
-HHHHHHHHHHHHHTTTS-HHHHHHHHHHGGGTTSS-EEEE-TTT--HHHHHHHHHTT-EEEE---TT-TTS-TTS-SS-EE-

Radius of gyration: 14.03 Å; chains: 1; bounding box: 49×20×27 Å